Protein AF-A0A3N5M6U8-F1 (afdb_monomer_lite)

Structure (mmCIF, N/CA/C/O backbone):
data_AF-A0A3N5M6U8-F1
#
_entry.id   AF-A0A3N5M6U8-F1
#
loop_
_atom_site.group_PDB
_atom_site.id
_atom_site.type_symbol
_atom_site.label_atom_id
_atom_site.label_alt_id
_atom_site.label_comp_id
_atom_site.label_asym_id
_atom_site.label_entity_id
_atom_site.label_seq_id
_atom_site.pdbx_PDB_ins_code
_atom_site.Cartn_x
_atom_site.Cartn_y
_atom_site.Cartn_z
_atom_site.occupancy
_atom_site.B_iso_or_equiv
_atom_site.auth_seq_id
_atom_site.auth_comp_id
_atom_site.auth_asym_id
_atom_site.auth_atom_id
_atom_site.pdbx_PDB_model_num
ATOM 1 N N . MET A 1 1 ? 21.966 7.817 -24.717 1.00 68.19 1 MET A N 1
ATOM 2 C CA . MET A 1 1 ? 21.189 6.620 -24.352 1.00 68.19 1 MET A CA 1
ATOM 3 C C . MET A 1 1 ? 20.060 6.516 -25.351 1.00 68.19 1 MET A C 1
ATOM 5 O O . MET A 1 1 ? 19.272 7.451 -25.454 1.00 68.19 1 MET A O 1
ATOM 9 N N . SER A 1 2 ? 20.086 5.486 -26.186 1.00 88.50 2 SER A N 1
ATOM 10 C CA . SER A 1 2 ? 19.036 5.252 -27.170 1.00 88.50 2 SER A CA 1
ATOM 11 C C . SER A 1 2 ? 17.765 4.772 -26.457 1.00 88.50 2 SER A C 1
ATOM 13 O O . SER A 1 2 ? 17.826 4.251 -25.342 1.00 88.50 2 SER A O 1
ATOM 15 N N . ASN A 1 3 ? 16.601 4.919 -27.096 1.00 89.00 3 ASN A N 1
ATOM 16 C CA . ASN A 1 3 ? 15.361 4.350 -26.557 1.00 89.00 3 ASN A CA 1
ATOM 17 C C . ASN A 1 3 ? 15.475 2.825 -26.367 1.00 89.00 3 ASN A C 1
ATOM 19 O O . ASN A 1 3 ? 14.833 2.279 -25.477 1.00 89.00 3 ASN A O 1
ATOM 23 N N . GLN A 1 4 ? 16.302 2.143 -27.169 1.00 90.31 4 GLN A N 1
ATOM 24 C CA . GLN A 1 4 ? 16.520 0.698 -27.067 1.00 90.31 4 GLN A CA 1
ATOM 25 C C . GLN A 1 4 ? 17.283 0.336 -25.785 1.00 90.31 4 GLN A C 1
ATOM 27 O O . GLN A 1 4 ? 16.823 -0.528 -25.041 1.00 90.31 4 GLN A O 1
ATOM 32 N N . ASP A 1 5 ? 18.338 1.087 -25.450 1.00 92.19 5 ASP A N 1
ATOM 33 C CA . ASP A 1 5 ? 19.138 0.877 -24.231 1.00 92.19 5 ASP A CA 1
ATOM 34 C C . ASP A 1 5 ? 18.271 0.960 -22.961 1.00 92.19 5 ASP A C 1
ATOM 36 O O . ASP A 1 5 ? 18.461 0.215 -21.999 1.00 92.19 5 ASP A O 1
ATOM 40 N N . PHE A 1 6 ? 17.288 1.869 -22.955 1.00 91.50 6 PHE A N 1
ATOM 41 C CA . PHE A 1 6 ? 16.346 2.008 -21.846 1.00 91.50 6 PHE A CA 1
ATOM 42 C C . PHE A 1 6 ? 15.465 0.764 -21.672 1.00 91.50 6 PHE A C 1
ATOM 44 O O . PHE A 1 6 ? 15.319 0.264 -20.555 1.00 91.50 6 PHE A O 1
ATOM 51 N N . PHE A 1 7 ? 14.887 0.239 -22.756 1.00 94.06 7 PHE A N 1
ATOM 52 C CA . PHE A 1 7 ? 14.039 -0.953 -22.673 1.00 94.06 7 PHE A CA 1
ATOM 53 C C . PHE A 1 7 ? 14.822 -2.189 -22.228 1.00 94.06 7 PHE A C 1
ATOM 55 O O . PHE A 1 7 ? 14.300 -2.990 -21.450 1.00 94.06 7 PHE A O 1
ATOM 62 N N . ASP A 1 8 ? 16.073 -2.326 -22.657 1.00 95.00 8 ASP A N 1
ATOM 63 C CA . ASP A 1 8 ? 16.921 -3.453 -22.267 1.00 95.00 8 ASP A CA 1
ATOM 64 C C . ASP A 1 8 ? 17.325 -3.390 -20.786 1.00 95.00 8 ASP A C 1
ATOM 66 O O . ASP A 1 8 ? 17.323 -4.414 -20.092 1.00 95.00 8 ASP A O 1
ATOM 70 N N . MET A 1 9 ? 17.540 -2.185 -20.247 1.00 93.75 9 MET A N 1
ATOM 71 C CA . MET A 1 9 ? 17.699 -1.979 -18.804 1.00 93.75 9 MET A CA 1
ATOM 72 C C . MET A 1 9 ? 16.453 -2.442 -18.032 1.00 93.75 9 MET A C 1
ATOM 74 O O . MET A 1 9 ? 16.567 -3.215 -17.081 1.00 93.75 9 MET A O 1
ATOM 78 N N . ILE A 1 10 ? 15.253 -2.023 -18.451 1.00 93.56 10 ILE A N 1
ATOM 79 C CA . ILE A 1 10 ? 14.003 -2.415 -17.779 1.00 93.56 10 ILE A CA 1
ATOM 80 C C . ILE A 1 10 ? 13.777 -3.929 -17.848 1.00 93.56 10 ILE A C 1
ATOM 82 O O . ILE A 1 10 ? 13.404 -4.534 -16.844 1.00 93.56 10 ILE A O 1
ATOM 86 N N . ARG A 1 11 ? 14.043 -4.566 -18.994 1.00 95.56 11 ARG A N 1
ATOM 87 C CA . ARG A 1 11 ? 13.946 -6.029 -19.154 1.00 95.56 11 ARG A CA 1
ATOM 88 C C . ARG A 1 11 ? 14.876 -6.782 -18.210 1.00 95.56 11 ARG A C 1
ATOM 90 O O . ARG A 1 11 ? 14.488 -7.821 -17.688 1.00 95.56 11 ARG A O 1
ATOM 97 N N . THR A 1 12 ? 16.063 -6.238 -17.962 1.00 95.69 12 THR A N 1
ATOM 98 C CA . THR A 1 12 ? 17.039 -6.821 -17.034 1.00 95.69 12 THR A CA 1
ATOM 99 C C . THR A 1 12 ? 16.590 -6.684 -15.575 1.00 95.69 12 THR A C 1
ATOM 101 O O . THR A 1 12 ? 16.778 -7.604 -14.783 1.00 95.69 12 THR A O 1
ATOM 104 N N . LEU A 1 13 ? 15.958 -5.563 -15.212 1.00 94.88 13 LEU A N 1
ATOM 105 C CA . LEU A 1 13 ? 15.489 -5.302 -13.844 1.00 94.88 13 LEU A CA 1
ATOM 106 C C . LEU A 1 13 ? 14.141 -5.962 -13.518 1.00 94.88 13 LEU A C 1
ATOM 108 O O . LEU A 1 13 ? 13.876 -6.276 -12.358 1.00 94.88 13 LEU A O 1
ATOM 112 N N . LEU A 1 14 ? 13.287 -6.188 -14.518 1.00 94.38 14 LEU A N 1
ATOM 113 C CA . LEU A 1 14 ? 11.936 -6.738 -14.358 1.00 94.38 14 LEU A CA 1
ATOM 114 C C . LEU A 1 14 ? 11.882 -8.020 -13.504 1.00 94.38 14 LEU A C 1
ATOM 116 O O . LEU A 1 14 ? 11.102 -8.039 -12.550 1.00 94.38 14 LEU A O 1
ATOM 120 N N . 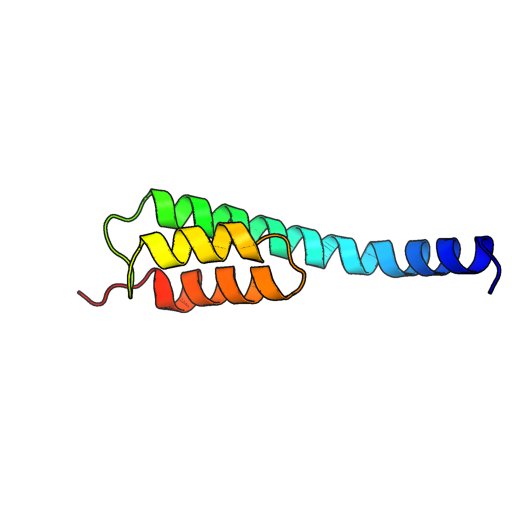PRO A 1 15 ? 12.708 -9.058 -13.752 1.00 96.31 15 PRO A N 1
ATOM 121 C CA . PRO A 1 15 ? 12.708 -10.280 -12.945 1.00 96.31 15 PRO A CA 1
ATOM 122 C C . PRO A 1 15 ? 13.008 -10.049 -11.459 1.00 96.31 15 PRO A C 1
ATOM 124 O O . PRO A 1 15 ? 12.502 -10.784 -10.617 1.00 96.31 15 PRO A O 1
ATOM 127 N N . LEU A 1 16 ? 13.798 -9.022 -11.130 1.00 93.56 16 LEU A N 1
ATOM 128 C CA . LEU A 1 16 ? 14.119 -8.650 -9.752 1.00 93.56 16 LEU A CA 1
ATOM 129 C C . LEU A 1 16 ? 13.003 -7.811 -9.109 1.00 93.56 16 LEU A C 1
ATOM 131 O O . LEU A 1 16 ? 12.746 -7.933 -7.914 1.00 93.56 16 LEU A O 1
ATOM 135 N N . LEU A 1 17 ? 12.318 -6.977 -9.894 1.00 92.81 17 LEU A N 1
ATOM 136 C CA . LEU A 1 17 ? 11.234 -6.120 -9.408 1.00 92.81 17 LEU A CA 1
ATOM 137 C C . LEU A 1 17 ? 9.928 -6.885 -9.175 1.00 92.81 17 LEU A C 1
ATOM 139 O O . LEU A 1 17 ? 9.215 -6.577 -8.223 1.00 92.81 17 LEU A O 1
ATOM 143 N N . ILE A 1 18 ? 9.621 -7.893 -9.997 1.00 95.06 18 ILE A N 1
ATOM 144 C CA . ILE A 1 18 ? 8.412 -8.723 -9.857 1.00 95.06 18 ILE A CA 1
ATOM 145 C C . ILE A 1 18 ? 8.228 -9.271 -8.429 1.00 95.06 18 ILE A C 1
ATOM 147 O O . ILE A 1 18 ? 7.167 -9.022 -7.854 1.00 95.06 18 ILE A O 1
ATOM 151 N N . PRO A 1 19 ? 9.201 -9.970 -7.806 1.00 95.19 19 PRO A N 1
ATOM 152 C CA . PRO A 1 19 ? 9.015 -10.503 -6.457 1.00 95.19 19 PRO A CA 1
ATOM 153 C C . PRO A 1 19 ? 8.812 -9.398 -5.413 1.00 95.19 19 PRO A C 1
ATOM 155 O O . PRO A 1 19 ? 7.986 -9.556 -4.517 1.00 95.19 19 PRO A O 1
ATOM 158 N N . ILE A 1 20 ? 9.496 -8.260 -5.554 1.00 94.50 20 ILE A N 1
ATOM 159 C CA . ILE A 1 20 ? 9.344 -7.108 -4.653 1.00 94.50 20 ILE A CA 1
ATOM 160 C C . ILE A 1 20 ? 7.920 -6.548 -4.746 1.00 94.50 20 ILE A C 1
ATOM 162 O O . ILE A 1 20 ? 7.272 -6.332 -3.724 1.00 94.50 20 ILE A O 1
ATOM 166 N N . ILE A 1 21 ? 7.405 -6.370 -5.966 1.00 94.88 21 ILE A N 1
ATOM 167 C CA . ILE A 1 21 ? 6.042 -5.884 -6.216 1.00 94.88 21 ILE A CA 1
ATOM 168 C C . ILE A 1 21 ? 5.001 -6.877 -5.686 1.00 94.88 21 ILE A C 1
ATOM 170 O O . ILE A 1 21 ? 4.014 -6.464 -5.080 1.00 94.88 21 ILE A O 1
ATOM 174 N N . LEU A 1 22 ? 5.215 -8.183 -5.864 1.00 96.25 22 LEU A N 1
ATOM 175 C CA . LEU A 1 22 ? 4.301 -9.209 -5.356 1.00 96.25 22 LEU A CA 1
ATOM 176 C C . LEU A 1 22 ? 4.223 -9.200 -3.827 1.00 96.25 22 LEU A C 1
ATOM 178 O O . LEU A 1 22 ? 3.122 -9.208 -3.275 1.00 96.25 22 LEU A O 1
ATOM 182 N N . VAL A 1 23 ? 5.371 -9.140 -3.145 1.00 95.50 23 VAL A N 1
ATOM 183 C CA . VAL A 1 23 ? 5.416 -9.056 -1.677 1.00 95.50 23 VAL A CA 1
ATOM 184 C C . VAL A 1 23 ? 4.757 -7.767 -1.197 1.00 95.50 23 VAL A C 1
ATOM 186 O O . VAL A 1 23 ? 3.914 -7.822 -0.308 1.00 95.50 23 VAL A O 1
ATOM 189 N N . GLN A 1 24 ? 5.080 -6.631 -1.819 1.00 95.31 24 GLN A N 1
ATOM 190 C CA . GLN A 1 24 ? 4.477 -5.329 -1.532 1.00 95.31 24 GLN A CA 1
ATOM 191 C C . GLN A 1 24 ? 2.946 -5.387 -1.602 1.00 95.31 24 GLN A C 1
ATOM 193 O O . GLN A 1 24 ? 2.265 -5.041 -0.636 1.00 95.31 24 GLN A O 1
ATOM 198 N N . LEU A 1 25 ? 2.398 -5.820 -2.742 1.00 96.19 25 LEU A N 1
ATOM 199 C CA . LEU A 1 25 ? 0.953 -5.860 -2.956 1.00 96.19 25 LEU A CA 1
ATOM 200 C C . LEU A 1 25 ? 0.285 -6.848 -2.000 1.00 96.19 25 LEU A C 1
ATOM 202 O O . LEU A 1 25 ? -0.739 -6.517 -1.404 1.00 96.19 25 LEU A O 1
ATOM 206 N N . GLY A 1 26 ? 0.888 -8.022 -1.791 1.00 97.38 26 GLY A N 1
ATOM 207 C CA . GLY A 1 26 ? 0.403 -9.006 -0.826 1.00 97.38 26 GLY A CA 1
ATOM 208 C C . GLY A 1 26 ? 0.322 -8.442 0.594 1.00 97.38 26 GLY A C 1
ATOM 209 O O . GLY A 1 26 ? -0.706 -8.596 1.253 1.00 97.38 26 GLY A O 1
ATOM 210 N N . LEU A 1 27 ? 1.360 -7.731 1.046 1.00 97.25 27 LEU A N 1
ATOM 211 C CA . LEU A 1 27 ? 1.412 -7.110 2.373 1.00 97.25 27 LEU A CA 1
ATOM 212 C C . LEU A 1 27 ? 0.342 -6.034 2.551 1.00 97.25 27 LEU A C 1
ATOM 214 O O . LEU A 1 27 ? -0.351 -6.024 3.566 1.00 97.25 27 LEU A O 1
ATOM 218 N N . VAL A 1 28 ? 0.200 -5.140 1.572 1.00 97.88 28 VAL A N 1
ATOM 219 C CA . VAL A 1 28 ? -0.767 -4.036 1.632 1.00 97.88 28 VAL A CA 1
ATOM 220 C C . VAL A 1 28 ? -2.195 -4.570 1.609 1.00 97.88 28 VAL A C 1
ATOM 222 O O . VAL A 1 28 ? -3.008 -4.164 2.438 1.00 97.88 28 VAL A O 1
ATOM 225 N N . ILE A 1 29 ? -2.499 -5.526 0.724 1.00 98.19 29 ILE A N 1
ATOM 226 C CA . ILE A 1 29 ? -3.818 -6.170 0.669 1.00 98.19 29 ILE A CA 1
ATOM 227 C C . ILE A 1 29 ? -4.121 -6.856 2.002 1.00 98.19 29 ILE A C 1
ATOM 229 O O . ILE A 1 29 ? -5.194 -6.651 2.571 1.00 98.19 29 ILE A O 1
ATOM 233 N N . TYR A 1 30 ? -3.173 -7.632 2.530 1.00 98.19 30 TYR A N 1
ATOM 234 C CA . TYR A 1 30 ? -3.341 -8.315 3.807 1.00 98.19 30 TYR A CA 1
ATOM 235 C C . TYR A 1 30 ? -3.571 -7.328 4.962 1.00 98.19 30 TYR A C 1
ATOM 237 O O . TYR A 1 30 ? -4.492 -7.521 5.753 1.00 98.19 30 TYR A O 1
ATOM 245 N N . ALA A 1 31 ? -2.797 -6.240 5.025 1.00 97.69 31 ALA A N 1
ATOM 246 C CA . ALA A 1 31 ? -2.945 -5.184 6.025 1.00 97.69 31 ALA A CA 1
ATOM 247 C C . ALA A 1 31 ? -4.321 -4.504 5.962 1.00 97.69 31 ALA A C 1
ATOM 249 O O . ALA A 1 31 ? -4.957 -4.312 6.996 1.00 97.69 31 ALA A O 1
ATOM 250 N N . ILE A 1 32 ? -4.819 -4.187 4.763 1.00 97.62 32 ILE A N 1
ATOM 251 C CA . ILE A 1 32 ? -6.151 -3.592 4.587 1.00 97.62 32 ILE A CA 1
ATOM 252 C C . ILE A 1 32 ? -7.238 -4.564 5.059 1.00 97.62 32 ILE A C 1
ATOM 254 O O . ILE A 1 32 ? -8.129 -4.175 5.813 1.00 97.62 32 ILE A O 1
ATOM 258 N N . VAL A 1 33 ? -7.164 -5.837 4.657 1.00 97.94 33 VAL A N 1
ATOM 259 C CA . VAL A 1 33 ? -8.142 -6.855 5.072 1.00 97.94 33 VAL A CA 1
ATOM 260 C C . VAL A 1 33 ? -8.121 -7.061 6.591 1.00 97.94 33 VAL A C 1
ATOM 262 O O . VAL A 1 33 ? -9.187 -7.150 7.202 1.00 97.94 33 VAL A O 1
ATOM 265 N N . ASP A 1 34 ? -6.941 -7.105 7.212 1.00 96.75 34 ASP A N 1
ATOM 266 C CA . ASP A 1 34 ? -6.788 -7.205 8.670 1.00 96.75 34 ASP A CA 1
ATOM 267 C C . ASP A 1 34 ? -7.386 -5.972 9.381 1.00 96.75 34 ASP A C 1
ATOM 269 O O . ASP A 1 34 ? -8.178 -6.124 10.314 1.00 96.75 34 ASP A O 1
ATOM 273 N N . LEU A 1 35 ? -7.142 -4.759 8.870 1.00 96.56 35 LEU A N 1
ATOM 274 C CA . LEU A 1 35 ? -7.689 -3.508 9.413 1.00 96.56 35 LEU A CA 1
ATOM 275 C C . LEU A 1 35 ? -9.215 -3.420 9.335 1.00 96.56 35 LEU A C 1
ATOM 277 O O . LEU A 1 35 ? -9.866 -2.892 10.245 1.00 96.56 35 LEU A O 1
ATOM 281 N N . LEU A 1 36 ? -9.812 -3.940 8.264 1.00 96.00 36 LEU A N 1
ATOM 282 C CA . LEU A 1 36 ? -11.267 -3.988 8.119 1.00 96.00 36 LEU A CA 1
ATOM 283 C C . LEU A 1 36 ? -11.916 -4.908 9.163 1.00 96.00 36 LEU A C 1
ATOM 285 O O . LEU A 1 36 ? -13.017 -4.609 9.628 1.00 96.00 36 LEU A O 1
ATOM 289 N N . ARG A 1 37 ? -11.228 -5.981 9.574 1.00 94.56 37 ARG A N 1
ATOM 290 C CA . ARG A 1 37 ? -11.729 -6.962 10.555 1.00 94.56 37 ARG A CA 1
ATOM 291 C C . ARG A 1 37 ? -11.599 -6.503 12.009 1.00 94.56 37 ARG A C 1
ATOM 293 O O . ARG A 1 37 ? -12.330 -7.001 12.863 1.00 94.56 37 ARG A O 1
ATOM 300 N N . ARG A 1 38 ? -10.688 -5.575 12.313 1.00 91.00 38 ARG A N 1
ATOM 301 C CA . ARG A 1 38 ? -10.441 -5.104 13.685 1.00 91.00 38 ARG A CA 1
ATOM 302 C C . ARG A 1 38 ? -11.368 -3.961 14.077 1.00 91.00 38 ARG A C 1
ATOM 304 O O . ARG A 1 38 ? -11.638 -3.066 13.281 1.00 91.00 38 ARG A O 1
ATOM 311 N N . LYS A 1 39 ? -11.824 -3.975 15.331 1.00 86.88 39 LYS A N 1
ATOM 312 C CA . LYS A 1 39 ? -12.583 -2.862 15.922 1.00 86.88 39 LYS A CA 1
ATOM 313 C C . LYS A 1 39 ? -11.658 -1.742 16.394 1.00 86.88 39 LYS A C 1
ATOM 315 O O . LYS A 1 39 ? -11.965 -0.576 16.171 1.00 86.88 39 LYS A O 1
ATOM 320 N N . GLU A 1 40 ? -10.509 -2.113 16.951 1.00 88.56 40 GLU A N 1
ATOM 321 C CA . GLU A 1 40 ? -9.520 -1.202 17.527 1.00 88.56 40 GLU A CA 1
ATOM 322 C C . GLU A 1 40 ? -8.102 -1.588 17.078 1.00 88.56 40 GLU A C 1
ATOM 324 O O . GLU A 1 40 ? -7.825 -2.741 16.741 1.00 88.56 40 GLU A O 1
ATOM 329 N N . THR A 1 41 ? -7.216 -0.596 17.021 1.00 94.12 41 THR A N 1
ATOM 330 C CA . THR A 1 41 ? -5.818 -0.682 16.553 1.00 94.12 41 THR A CA 1
ATOM 331 C C . THR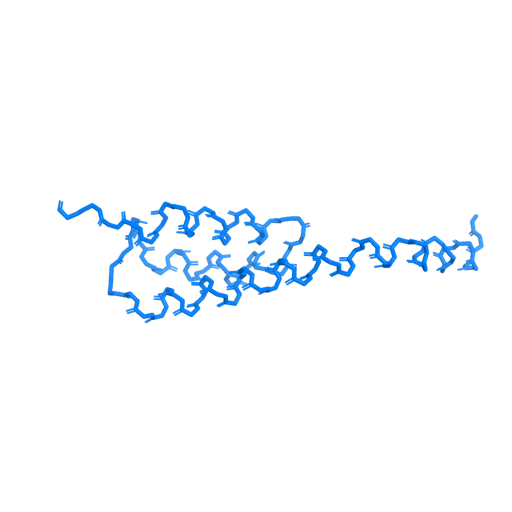 A 1 41 ? -4.977 0.297 17.347 1.00 94.12 41 THR A C 1
ATOM 333 O O . THR A 1 41 ? -5.535 1.313 17.746 1.00 94.12 41 THR A O 1
ATOM 336 N N . ASN A 1 42 ? -3.680 0.069 17.538 1.00 93.12 42 ASN A N 1
ATOM 337 C CA . ASN A 1 42 ? -2.815 1.056 18.184 1.00 93.12 42 ASN A CA 1
ATOM 338 C C . ASN A 1 42 ? -2.832 2.371 17.403 1.00 93.12 42 ASN A C 1
ATOM 340 O O . ASN A 1 42 ? -2.487 2.407 16.221 1.00 93.12 42 ASN A O 1
ATOM 344 N N . GLY A 1 43 ? -3.257 3.446 18.064 1.00 89.50 43 GLY A N 1
ATOM 345 C CA . GLY A 1 43 ? -3.541 4.725 17.420 1.00 89.50 43 GLY A CA 1
ATOM 346 C C . GLY A 1 43 ? -4.866 4.749 16.638 1.00 89.50 43 GLY A C 1
ATOM 347 O O . GLY A 1 43 ? -5.622 3.778 16.604 1.00 89.50 43 GLY A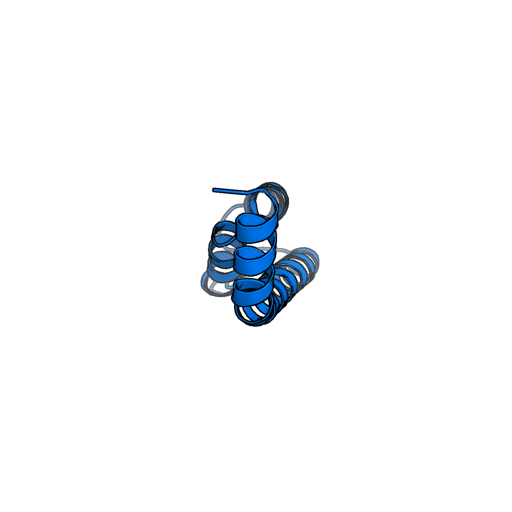 O 1
ATOM 348 N N . PRO A 1 44 ? -5.206 5.876 15.995 1.00 93.88 44 PRO A N 1
ATOM 349 C CA . PRO A 1 44 ? -6.503 6.018 15.346 1.00 93.88 44 PRO A CA 1
ATOM 350 C C . PRO A 1 44 ? -6.659 5.055 14.160 1.00 93.88 44 PRO A C 1
ATOM 352 O O . PRO A 1 44 ? -5.925 5.143 13.178 1.00 93.88 44 PRO A O 1
ATOM 355 N N . ARG A 1 45 ? -7.667 4.173 14.205 1.00 93.44 45 ARG A N 1
ATOM 356 C CA . ARG A 1 45 ? -7.957 3.19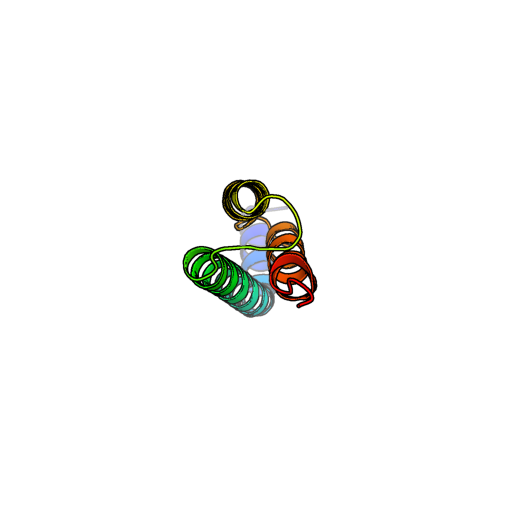3 13.137 1.00 93.44 45 ARG A CA 1
ATOM 357 C C . ARG A 1 45 ? -8.048 3.827 11.747 1.00 93.44 45 ARG A C 1
ATOM 359 O O . ARG A 1 45 ? -7.565 3.268 10.764 1.00 93.44 45 ARG A O 1
ATOM 366 N N . TRP A 1 46 ? -8.663 5.004 11.670 1.00 94.50 46 TRP A N 1
ATOM 367 C CA . TRP A 1 46 ? -8.826 5.736 10.417 1.00 94.50 46 TRP A CA 1
ATOM 368 C C . TRP A 1 46 ? -7.484 6.202 9.837 1.00 94.50 46 TRP A C 1
ATOM 370 O O . TRP A 1 46 ? -7.332 6.215 8.618 1.00 94.50 46 TRP A O 1
ATOM 380 N N . ALA A 1 47 ? -6.498 6.523 10.683 1.00 96.62 47 ALA A N 1
ATOM 381 C CA . ALA A 1 47 ? -5.186 6.980 10.236 1.00 96.62 47 ALA A CA 1
ATOM 382 C C . ALA A 1 47 ? -4.444 5.861 9.496 1.00 96.62 47 ALA A C 1
ATOM 384 O O . ALA A 1 47 ? -3.872 6.103 8.435 1.00 96.62 47 ALA A O 1
ATOM 385 N N . TRP A 1 48 ? -4.542 4.619 9.984 1.00 96.94 48 TRP A N 1
ATOM 386 C CA . TRP A 1 48 ? -4.011 3.451 9.277 1.00 96.94 48 TRP A CA 1
ATOM 387 C C . TRP A 1 48 ? -4.677 3.237 7.920 1.00 96.94 48 TRP A C 1
ATOM 389 O O . TRP A 1 48 ? -3.987 2.975 6.938 1.00 96.94 48 TRP A O 1
ATOM 399 N N . GLY A 1 49 ? -6.000 3.402 7.844 1.00 97.12 49 GLY A N 1
ATOM 400 C CA . GLY A 1 49 ? -6.737 3.290 6.584 1.00 97.12 49 GLY A CA 1
ATOM 401 C C . GLY A 1 49 ? -6.281 4.324 5.553 1.00 97.12 49 GLY A C 1
ATOM 402 O O . GLY A 1 49 ? -6.002 3.970 4.409 1.00 97.12 49 GLY A O 1
ATOM 403 N N . VAL A 1 50 ? -6.132 5.585 5.971 1.00 97.69 50 VAL A N 1
ATOM 404 C CA . VAL A 1 50 ? -5.637 6.672 5.110 1.00 97.69 50 VAL A CA 1
ATOM 405 C C . VAL A 1 50 ? -4.193 6.421 4.675 1.00 97.69 50 VAL A C 1
ATOM 407 O O . VAL A 1 50 ? -3.881 6.565 3.495 1.00 97.69 50 VAL A O 1
ATOM 410 N N . ALA A 1 51 ? -3.318 6.004 5.593 1.00 97.75 51 ALA A N 1
ATOM 411 C CA . ALA A 1 51 ? -1.919 5.734 5.278 1.00 97.75 51 ALA A CA 1
ATOM 412 C C . ALA A 1 51 ? -1.773 4.581 4.270 1.00 97.75 51 ALA A C 1
ATOM 414 O O . ALA A 1 51 ? -1.051 4.715 3.283 1.00 97.75 51 ALA A O 1
ATOM 415 N N . LEU A 1 52 ? -2.489 3.470 4.475 1.00 97.38 52 LEU A N 1
ATOM 416 C CA . LEU A 1 52 ? -2.490 2.337 3.543 1.00 97.38 52 LEU A CA 1
ATOM 417 C C . LEU A 1 52 ? -3.054 2.727 2.171 1.00 97.38 52 LEU A C 1
ATOM 419 O O . LEU A 1 52 ? -2.523 2.288 1.154 1.00 97.38 52 LEU A O 1
ATOM 423 N N . PHE A 1 53 ? -4.084 3.576 2.127 1.00 97.25 53 PHE A N 1
ATOM 424 C CA . PHE A 1 53 ? -4.685 4.034 0.875 1.00 97.25 53 PHE A CA 1
ATOM 425 C C . PHE A 1 53 ? -3.768 4.976 0.079 1.00 97.25 53 PHE A C 1
ATOM 427 O O . PHE A 1 53 ? -3.585 4.779 -1.120 1.00 97.25 53 PHE A O 1
ATOM 434 N N . LEU A 1 54 ? -3.163 5.975 0.732 1.00 97.44 54 LEU A N 1
ATOM 435 C CA . LEU A 1 54 ? -2.318 6.972 0.061 1.00 97.44 54 LEU A CA 1
ATOM 436 C C . LEU A 1 54 ? -0.935 6.430 -0.309 1.00 97.44 54 LEU A C 1
ATOM 438 O O . LEU A 1 54 ? -0.395 6.782 -1.356 1.00 97.44 54 LEU A O 1
ATOM 442 N N . PHE A 1 55 ? -0.352 5.582 0.540 1.00 97.81 55 PHE A N 1
ATOM 443 C CA . PHE A 1 55 ? 1.041 5.158 0.395 1.00 97.81 55 PHE A CA 1
ATOM 444 C C . PHE A 1 55 ? 1.214 3.696 -0.034 1.00 97.81 55 PHE A C 1
ATOM 446 O O . PHE A 1 55 ? 2.323 3.307 -0.401 1.00 97.81 55 PHE A O 1
ATOM 453 N N . GLY A 1 56 ? 0.151 2.883 -0.037 1.00 95.38 56 GLY A N 1
ATOM 454 C CA . GLY A 1 56 ? 0.220 1.438 -0.292 1.00 95.38 56 GLY A CA 1
ATOM 455 C C . GLY A 1 56 ? 0.837 1.044 -1.640 1.00 95.38 56 GLY A C 1
ATOM 456 O O . GLY A 1 56 ? 1.532 0.034 -1.728 1.00 95.38 56 GLY A O 1
ATOM 457 N N . PHE A 1 57 ? 0.664 1.855 -2.685 1.00 93.88 57 PHE A N 1
ATOM 458 C CA . PHE A 1 57 ? 1.229 1.572 -4.013 1.00 93.88 57 PHE A CA 1
ATOM 459 C C . PHE A 1 57 ? 2.686 2.025 -4.182 1.00 93.88 57 PHE A C 1
ATOM 461 O O . PHE A 1 57 ? 3.341 1.637 -5.149 1.00 93.88 57 PHE A O 1
ATOM 468 N N . GLY A 1 58 ? 3.214 2.833 -3.260 1.00 94.00 58 GLY A N 1
ATOM 469 C CA . GLY A 1 58 ? 4.589 3.313 -3.334 1.00 94.00 58 GLY A CA 1
ATOM 470 C C . GLY A 1 58 ? 5.588 2.214 -2.973 1.00 94.00 58 GLY A C 1
ATOM 471 O O . GLY A 1 58 ? 5.499 1.626 -1.898 1.00 94.00 58 GLY A O 1
ATOM 472 N N . ILE A 1 59 ? 6.582 1.979 -3.827 1.00 89.56 59 ILE A N 1
ATOM 473 C CA . ILE A 1 59 ? 7.740 1.132 -3.507 1.00 89.56 59 ILE A CA 1
ATOM 474 C C . ILE A 1 59 ? 8.862 2.059 -3.004 1.00 89.56 59 ILE A C 1
ATOM 476 O O . ILE A 1 59 ? 9.222 2.977 -3.741 1.00 89.56 59 ILE A O 1
ATOM 480 N N . PRO A 1 60 ? 9.426 1.889 -1.789 1.00 92.50 60 PRO A N 1
ATOM 481 C CA . PRO A 1 60 ? 9.134 0.877 -0.762 1.00 92.50 60 PRO A CA 1
ATOM 482 C C . PRO A 1 60 ? 8.120 1.338 0.305 1.00 92.50 60 PRO A C 1
ATOM 484 O O . PRO A 1 60 ? 7.871 0.621 1.271 1.00 92.50 60 PRO A O 1
ATOM 487 N N . ILE A 1 61 ? 7.573 2.552 0.181 1.00 96.62 61 ILE A N 1
ATOM 488 C CA . ILE A 1 61 ? 6.801 3.218 1.243 1.00 96.62 61 ILE A CA 1
ATOM 489 C C . ILE A 1 61 ? 5.617 2.363 1.715 1.00 96.62 61 ILE A C 1
ATOM 491 O O . ILE A 1 61 ? 5.432 2.191 2.917 1.00 96.62 61 ILE A O 1
ATOM 495 N N . GLY A 1 62 ? 4.845 1.771 0.807 1.00 96.75 62 GLY A N 1
ATOM 496 C CA . GLY A 1 62 ? 3.718 0.926 1.189 1.00 96.75 62 GLY A CA 1
ATOM 497 C C . GLY A 1 62 ? 4.139 -0.349 1.931 1.00 96.75 62 GLY A C 1
ATOM 498 O O . GLY A 1 62 ? 3.402 -0.772 2.816 1.00 96.75 62 GLY A O 1
ATOM 499 N N . MET A 1 63 ? 5.343 -0.895 1.690 1.00 96.50 63 MET A N 1
ATOM 500 C CA . MET A 1 63 ? 5.903 -1.993 2.494 1.00 96.50 63 MET A CA 1
ATOM 501 C C . MET A 1 63 ? 6.113 -1.543 3.936 1.00 96.50 63 MET A C 1
ATOM 503 O O . MET A 1 63 ? 5.785 -2.270 4.867 1.00 96.50 63 MET A O 1
ATOM 507 N N . ILE A 1 64 ? 6.647 -0.333 4.120 1.00 97.31 64 ILE A N 1
ATOM 508 C CA . ILE A 1 64 ? 6.929 0.243 5.438 1.00 97.31 64 ILE A CA 1
ATOM 509 C C . ILE A 1 64 ? 5.617 0.526 6.176 1.00 97.31 64 ILE A C 1
ATOM 511 O O . ILE A 1 64 ? 5.476 0.173 7.347 1.00 97.31 64 ILE A O 1
ATOM 515 N N . VAL A 1 65 ? 4.623 1.107 5.499 1.00 97.88 65 VAL A N 1
ATOM 516 C CA . VAL A 1 65 ? 3.313 1.388 6.106 1.00 97.88 65 VAL A CA 1
ATOM 517 C C . VAL A 1 65 ? 2.579 0.091 6.453 1.00 97.88 65 VAL A C 1
ATOM 519 O O . VAL A 1 65 ? 2.141 -0.075 7.589 1.00 97.88 65 VAL A O 1
ATOM 522 N N . ALA A 1 66 ? 2.491 -0.866 5.526 1.00 97.62 66 ALA A N 1
ATOM 523 C CA . ALA A 1 66 ? 1.854 -2.154 5.792 1.00 97.62 66 ALA A CA 1
ATOM 524 C C . ALA A 1 66 ? 2.596 -2.949 6.877 1.00 97.62 66 ALA A C 1
ATOM 526 O O . ALA A 1 66 ? 1.966 -3.498 7.778 1.00 97.62 66 ALA A O 1
ATOM 527 N N . GLY A 1 67 ? 3.929 -2.962 6.844 1.00 96.56 67 GLY A N 1
ATOM 528 C CA . GLY A 1 67 ? 4.761 -3.615 7.852 1.00 96.56 67 GLY A CA 1
ATOM 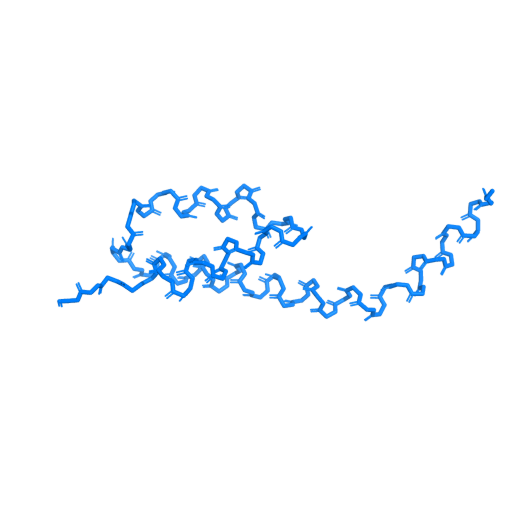529 C C . GLY A 1 67 ? 4.596 -3.002 9.242 1.00 96.56 67 GLY A C 1
ATOM 530 O O . GLY A 1 67 ? 4.363 -3.730 10.202 1.00 96.56 67 GLY A O 1
ATOM 531 N N . SER A 1 68 ? 4.647 -1.673 9.364 1.00 96.44 68 SER A N 1
ATOM 532 C CA . SER A 1 68 ? 4.451 -0.982 10.650 1.00 96.44 68 SER A CA 1
ATOM 533 C C . SER A 1 68 ? 3.050 -1.210 11.225 1.00 96.44 68 SER A C 1
ATOM 535 O O . SER A 1 68 ? 2.912 -1.461 12.425 1.00 96.44 68 SER A O 1
ATOM 537 N N . TYR A 1 69 ? 2.021 -1.233 10.376 1.00 97.00 69 TYR A N 1
ATOM 538 C CA . TYR A 1 69 ? 0.676 -1.626 10.782 1.00 97.00 69 TYR A CA 1
ATOM 539 C C . TYR A 1 69 ? 0.627 -3.075 11.300 1.00 97.00 69 TYR A C 1
ATOM 541 O O . TYR A 1 69 ? 0.100 -3.332 12.381 1.00 97.00 69 TYR A O 1
ATOM 549 N N . LEU A 1 70 ? 1.194 -4.032 10.562 1.00 96.00 70 LEU A N 1
ATOM 550 C CA . LEU A 1 70 ? 1.138 -5.449 10.931 1.00 96.00 70 LEU A CA 1
ATOM 551 C C . LEU A 1 70 ? 1.998 -5.798 12.152 1.00 96.00 70 LEU A C 1
ATOM 553 O O . LEU A 1 70 ? 1.663 -6.729 12.883 1.00 96.00 70 LEU A O 1
ATOM 557 N N . ILE A 1 71 ? 3.097 -5.083 12.381 1.00 95.50 71 ILE A N 1
ATOM 558 C CA . ILE A 1 71 ? 3.968 -5.307 13.541 1.00 95.50 71 ILE A CA 1
ATOM 559 C C . ILE A 1 71 ? 3.384 -4.634 14.784 1.00 95.50 71 ILE A C 1
ATOM 561 O O . ILE A 1 71 ? 3.317 -5.261 15.837 1.00 95.50 71 ILE A O 1
ATOM 565 N N . TRP A 1 72 ? 2.949 -3.377 14.664 1.00 95.00 72 TRP A N 1
ATOM 566 C CA . TRP A 1 72 ? 2.549 -2.564 15.811 1.00 95.00 72 TRP A CA 1
ATOM 567 C C . TRP A 1 72 ? 1.086 -2.127 15.761 1.00 95.00 72 TRP A C 1
ATOM 569 O O . TRP A 1 72 ? 0.360 -2.322 16.732 1.00 95.00 72 TRP A O 1
ATOM 579 N N . GLY A 1 73 ? 0.621 -1.582 14.634 1.00 93.75 73 GLY A N 1
ATOM 580 C CA . GLY A 1 73 ? -0.738 -1.039 14.505 1.00 93.75 73 GLY A CA 1
ATOM 581 C C . GLY A 1 73 ? -1.850 -2.028 14.879 1.00 93.75 73 GLY A C 1
ATOM 582 O O . GLY A 1 73 ? -2.852 -1.643 15.478 1.00 93.75 73 GLY A O 1
ATOM 583 N N . ARG A 1 74 ? -1.682 -3.318 14.584 1.00 93.00 74 ARG A N 1
ATOM 584 C CA . ARG A 1 74 ? -2.713 -4.337 14.821 1.00 93.00 74 ARG A CA 1
ATOM 585 C C . ARG A 1 74 ? -2.804 -4.852 16.271 1.00 93.00 74 ARG A C 1
ATOM 587 O O . ARG A 1 74 ? -3.814 -5.473 16.607 1.00 93.00 74 ARG A O 1
ATOM 594 N N . ASN A 1 75 ? -1.783 -4.628 17.106 1.00 87.50 75 ASN A N 1
ATOM 595 C CA . ASN A 1 75 ? -1.644 -5.228 18.442 1.00 87.50 75 ASN A CA 1
ATOM 596 C C . ASN A 1 75 ? -2.064 -4.265 19.563 1.00 87.50 75 ASN A C 1
ATOM 598 O O . ASN A 1 75 ? -1.211 -3.679 20.216 1.00 87.50 75 ASN A O 1
ATOM 602 N N . GLN A 1 76 ? -3.362 -4.131 19.817 1.00 71.81 76 GLN A N 1
ATOM 603 C CA . GLN A 1 76 ? -3.841 -3.501 21.052 1.00 71.81 76 GLN A CA 1
ATOM 604 C C . GLN A 1 76 ? -3.472 -4.407 22.237 1.00 71.81 76 GLN A C 1
ATOM 606 O O . GLN A 1 76 ? -3.921 -5.554 22.276 1.00 71.81 76 GLN A O 1
ATOM 611 N N . GLU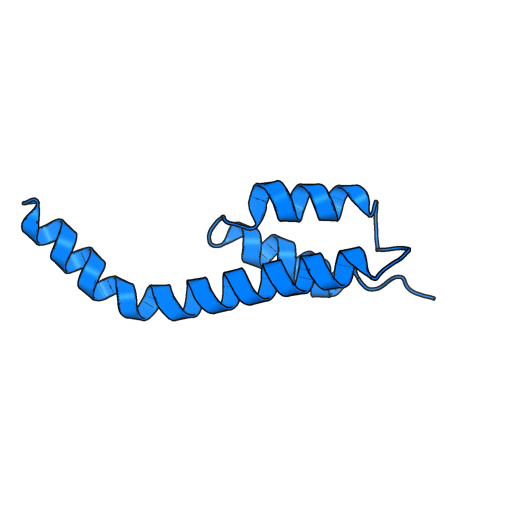 A 1 77 ? -2.596 -3.945 23.133 1.00 60.31 77 GLU A N 1
ATOM 612 C CA . GLU A 1 77 ? -2.308 -4.663 24.380 1.00 60.31 77 GLU A CA 1
ATOM 613 C C . GLU A 1 77 ? -3.612 -4.748 25.190 1.00 60.31 77 GLU A C 1
ATOM 615 O O . GLU A 1 77 ? -4.298 -3.740 25.365 1.00 60.31 77 GLU A O 1
ATOM 620 N N . ALA A 1 78 ? -3.992 -5.968 25.579 1.00 54.66 78 ALA A N 1
ATOM 621 C CA . ALA A 1 78 ? -5.139 -6.235 26.445 1.00 54.66 78 ALA A CA 1
ATOM 622 C C . ALA A 1 78 ? -4.794 -5.952 27.910 1.00 54.66 78 ALA A C 1
ATOM 624 O O . ALA A 1 78 ? -3.637 -6.242 28.295 1.00 54.66 78 ALA A O 1
#

Secondary structure (DSSP, 8-state):
--HHHHHHHHHHHHHHHHHHHHHHHHHHHHHHHHHHH-S--SS-HHHHHHHHHHHTTSTTHHHHHHHHIIIIIT----

Radius of gyration: 16.46 Å; chains: 1; bounding box: 34×18×54 Å

pLDDT: mean 93.26, std 7.52, range [54.66, 98.19]

Sequence (78 aa):
MSNQDFFDMIRTLLPLLIPIILVQLGLVIYAIVDLLRRKETNGPRWAWGVALFLFGFGIPIGMIVAGSYLIWGRNQEA

Foldseek 3Di:
DDPVVVVVVCVVCVVVVVVVQVVLLVLLVVLLVLLVPDPAWPPDSVVLVVLSVPQSNDVPSNVVSSVCCVVHGNDDDD